Protein AF-A0A3C0G603-F1 (afdb_monomer_lite)

Structure (mmCIF, N/CA/C/O backbone):
data_AF-A0A3C0G603-F1
#
_entry.id   AF-A0A3C0G603-F1
#
loop_
_atom_site.group_PDB
_atom_site.id
_atom_site.type_symbol
_atom_site.label_atom_id
_atom_site.label_alt_id
_atom_site.label_comp_id
_atom_site.label_asym_id
_atom_site.label_entity_id
_atom_site.label_seq_id
_atom_site.pdbx_PDB_ins_code
_atom_site.Cartn_x
_atom_site.Cartn_y
_atom_site.Cartn_z
_atom_site.occupancy
_atom_site.B_iso_or_equiv
_atom_site.auth_seq_id
_atom_site.auth_comp_id
_atom_site.auth_asym_id
_atom_site.auth_atom_id
_atom_site.pdbx_PDB_model_num
ATOM 1 N N . MET A 1 1 ? 4.290 15.911 -26.843 1.00 46.38 1 MET A N 1
ATOM 2 C CA . MET A 1 1 ? 5.093 14.682 -27.028 1.00 46.38 1 MET A CA 1
ATOM 3 C C . MET A 1 1 ? 5.354 14.154 -25.626 1.00 46.38 1 MET A C 1
ATOM 5 O O . MET A 1 1 ? 6.243 14.645 -24.959 1.00 46.38 1 MET A O 1
ATOM 9 N N . GLY A 1 2 ? 4.412 13.426 -25.033 1.00 53.41 2 GLY A N 1
ATOM 10 C CA . GLY A 1 2 ? 4.140 12.026 -25.374 1.00 53.41 2 GLY A CA 1
ATOM 11 C C . GLY A 1 2 ? 4.959 11.056 -24.508 1.00 53.41 2 GLY A C 1
ATOM 12 O O . GLY A 1 2 ? 5.132 9.909 -24.900 1.00 53.41 2 GLY A O 1
ATOM 13 N N . MET A 1 3 ? 5.511 11.519 -23.380 1.00 45.34 3 MET A N 1
ATOM 14 C CA . MET A 1 3 ? 6.114 10.640 -22.386 1.00 45.34 3 MET A CA 1
ATOM 15 C C . MET A 1 3 ? 4.990 10.018 -21.552 1.00 45.34 3 MET A C 1
ATOM 17 O O . MET A 1 3 ? 4.443 10.643 -20.654 1.00 45.34 3 MET A O 1
ATOM 21 N N . SER A 1 4 ? 4.658 8.790 -21.956 1.00 48.38 4 SER A N 1
ATOM 22 C CA . SER A 1 4 ? 4.228 7.688 -21.094 1.00 48.38 4 SER A CA 1
ATOM 23 C C . SER A 1 4 ? 2.789 7.666 -20.571 1.00 48.38 4 SER A C 1
ATOM 25 O O . SER A 1 4 ? 2.582 7.615 -19.367 1.00 48.38 4 SER A O 1
ATOM 27 N N . SER A 1 5 ? 1.804 7.509 -21.470 1.00 54.38 5 SER A N 1
ATOM 28 C CA . SER A 1 5 ? 0.490 6.936 -21.090 1.00 54.38 5 SER A CA 1
ATOM 29 C C . SER A 1 5 ? 0.671 5.657 -20.256 1.00 54.38 5 SER A C 1
ATOM 31 O O . SER A 1 5 ? 0.051 5.499 -19.223 1.00 54.38 5 SER A O 1
ATOM 33 N N . PHE A 1 6 ? 1.647 4.821 -20.630 1.00 55.47 6 PHE A N 1
ATOM 34 C CA . PHE A 1 6 ? 1.986 3.583 -19.925 1.00 55.47 6 PHE A CA 1
ATOM 35 C C . PHE A 1 6 ? 2.421 3.743 -18.462 1.00 55.47 6 PHE A C 1
ATOM 37 O O . PHE A 1 6 ? 2.194 2.826 -17.686 1.00 55.47 6 PHE A O 1
ATOM 44 N N . VAL A 1 7 ? 3.083 4.845 -18.085 1.00 59.84 7 VAL A N 1
ATOM 45 C CA . VAL A 1 7 ? 3.527 5.031 -16.689 1.00 59.84 7 VAL A CA 1
ATOM 46 C C . VAL A 1 7 ? 2.341 5.462 -15.830 1.00 59.84 7 VAL A C 1
ATOM 48 O O . VAL A 1 7 ? 2.133 4.866 -14.783 1.00 59.84 7 VAL A O 1
ATOM 51 N N . MET A 1 8 ? 1.496 6.364 -16.348 1.00 66.25 8 MET A N 1
ATOM 52 C CA . MET A 1 8 ? 0.211 6.708 -15.726 1.00 66.25 8 MET A CA 1
ATOM 53 C C . MET A 1 8 ? -0.693 5.478 -15.558 1.00 66.25 8 MET A C 1
ATOM 55 O O . MET A 1 8 ? -1.191 5.248 -14.465 1.00 66.25 8 MET A O 1
ATOM 59 N N . ASP A 1 9 ? -0.829 4.636 -16.588 1.00 74.50 9 ASP A N 1
ATOM 60 C CA . ASP A 1 9 ? -1.610 3.390 -16.518 1.00 74.50 9 ASP A CA 1
ATOM 61 C C . ASP A 1 9 ? -1.047 2.384 -15.484 1.00 74.50 9 ASP A C 1
ATOM 63 O O . ASP A 1 9 ? -1.804 1.630 -14.868 1.00 74.50 9 ASP A O 1
ATOM 67 N N . CYS A 1 10 ? 0.277 2.338 -15.288 1.00 74.00 10 CYS A N 1
ATOM 68 C CA . CYS A 1 10 ? 0.916 1.500 -14.264 1.00 74.00 10 CYS A CA 1
ATOM 69 C C . CYS A 1 10 ? 0.701 2.061 -12.852 1.00 74.00 10 CYS A C 1
ATOM 71 O O . CYS A 1 10 ? 0.362 1.309 -11.939 1.00 74.00 10 CYS A O 1
ATOM 73 N N . GLU A 1 11 ? 0.846 3.373 -12.667 1.00 77.38 11 GLU A N 1
ATOM 74 C CA . GLU A 1 11 ? 0.576 4.039 -11.389 1.00 77.38 11 GLU A CA 1
ATOM 75 C C . GLU A 1 11 ? -0.905 3.921 -11.002 1.00 77.38 11 GLU A C 1
ATOM 77 O O . GLU A 1 11 ? -1.21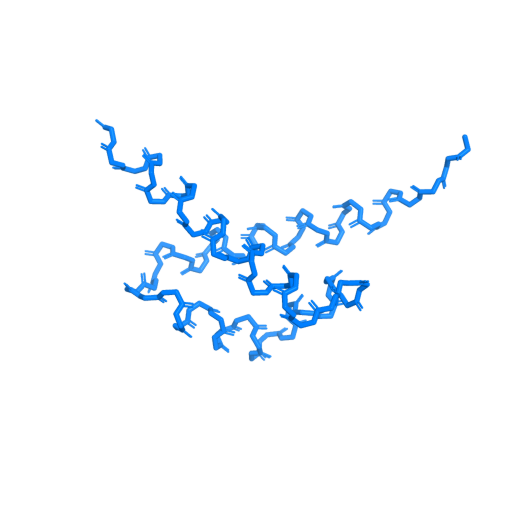5 3.565 -9.868 1.00 77.38 11 GLU A O 1
ATOM 82 N N . GLU A 1 12 ? -1.834 4.106 -11.941 1.00 80.75 12 GLU A N 1
ATOM 83 C CA . GLU A 1 12 ? -3.268 3.904 -11.703 1.00 80.75 12 GLU A CA 1
ATOM 84 C C . GLU A 1 12 ? -3.594 2.448 -11.338 1.00 80.75 12 GLU A C 1
ATOM 86 O O . GLU A 1 12 ? -4.396 2.207 -10.433 1.00 80.75 12 GLU A O 1
ATOM 91 N N . GLN A 1 13 ? -2.957 1.461 -11.979 1.00 81.94 13 GLN A N 1
ATOM 92 C CA . GLN A 1 13 ? -3.105 0.048 -11.601 1.00 81.94 13 GLN A CA 1
ATOM 93 C C . GLN A 1 13 ? -2.559 -0.249 -10.205 1.00 81.94 13 GLN A C 1
ATOM 95 O O . GLN A 1 13 ? -3.171 -1.024 -9.456 1.00 81.94 13 GLN A O 1
ATOM 100 N N . PHE A 1 14 ? -1.436 0.373 -9.843 1.00 83.50 14 PHE A N 1
ATOM 101 C CA . PHE A 1 14 ? -0.880 0.286 -8.501 1.00 83.50 14 PHE A CA 1
ATOM 102 C C . PHE A 1 14 ? -1.865 0.853 -7.479 1.00 83.50 14 PHE A C 1
ATOM 104 O O . PHE A 1 14 ? -2.242 0.142 -6.549 1.00 83.50 14 PHE A O 1
ATOM 111 N N . ILE A 1 15 ? -2.359 2.075 -7.695 1.00 83.94 15 ILE A N 1
ATOM 112 C CA . ILE A 1 15 ? -3.340 2.734 -6.824 1.00 83.94 15 ILE A CA 1
ATOM 113 C C . ILE A 1 15 ? -4.600 1.875 -6.691 1.00 83.94 15 ILE A C 1
ATOM 115 O O . ILE A 1 15 ? -5.049 1.618 -5.581 1.00 83.94 15 ILE A O 1
ATOM 119 N N . ASN A 1 16 ? -5.142 1.343 -7.789 1.00 84.19 16 ASN A N 1
ATOM 120 C CA . ASN A 1 16 ? -6.341 0.503 -7.744 1.00 84.19 16 ASN A CA 1
ATOM 121 C C . ASN A 1 16 ? -6.110 -0.789 -6.937 1.00 84.19 16 ASN A C 1
ATOM 123 O O . ASN A 1 16 ? -6.940 -1.179 -6.115 1.00 84.19 16 ASN A O 1
ATOM 127 N N . SER A 1 17 ? -4.946 -1.423 -7.115 1.00 82.62 17 SER A N 1
ATOM 128 C CA . SER A 1 17 ? -4.546 -2.618 -6.359 1.00 82.62 17 SER A CA 1
ATOM 129 C C . SER A 1 17 ? -4.352 -2.323 -4.871 1.00 82.62 17 SER A C 1
ATOM 131 O O . SER A 1 17 ? -4.758 -3.127 -4.027 1.00 82.62 17 SER A O 1
ATOM 133 N N . VAL A 1 18 ? -3.765 -1.168 -4.547 1.00 84.44 18 VAL A N 1
ATOM 134 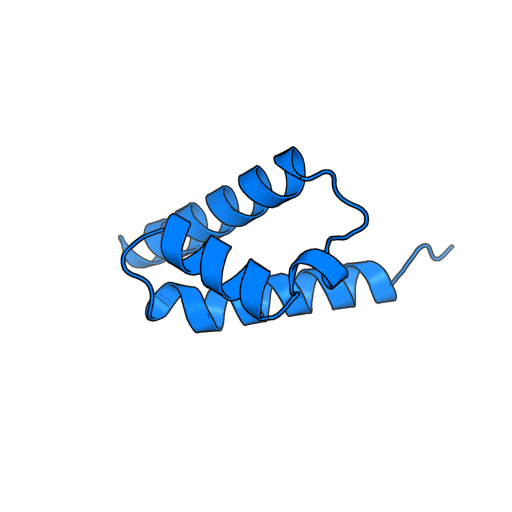C CA . VAL A 1 18 ? -3.638 -0.645 -3.184 1.00 84.44 18 VAL A CA 1
ATOM 135 C C . VAL A 1 18 ? -5.022 -0.420 -2.584 1.00 84.44 18 VAL A C 1
ATOM 137 O O . VAL A 1 18 ? -5.319 -1.007 -1.549 1.00 84.44 18 VAL A O 1
ATOM 140 N N . SER A 1 19 ? -5.896 0.335 -3.252 1.00 81.75 19 SER A N 1
ATOM 141 C CA . SER A 1 19 ? -7.254 0.664 -2.800 1.00 81.75 19 SER A CA 1
ATOM 142 C C . SER A 1 19 ? -8.167 -0.561 -2.645 1.00 81.75 19 SER A C 1
ATOM 144 O O . SER A 1 19 ? -9.043 -0.584 -1.782 1.00 81.75 19 SER A O 1
ATOM 146 N N . LEU A 1 20 ? -7.956 -1.621 -3.429 1.00 83.38 20 LEU A N 1
ATOM 147 C CA . LEU A 1 20 ? -8.666 -2.896 -3.261 1.00 83.38 20 LEU A CA 1
ATOM 148 C C . LEU A 1 20 ? -8.213 -3.670 -2.018 1.00 83.38 20 LEU A C 1
ATOM 150 O O . LEU A 1 20 ? -9.013 -4.378 -1.407 1.00 83.38 20 LEU A O 1
ATOM 154 N N . ARG A 1 21 ? -6.930 -3.571 -1.654 1.00 81.19 21 ARG A N 1
ATOM 155 C CA . ARG A 1 21 ? -6.339 -4.313 -0.528 1.00 81.19 21 ARG A CA 1
ATOM 156 C C . ARG A 1 21 ? -6.396 -3.545 0.780 1.00 81.19 21 ARG A C 1
ATOM 158 O O . ARG A 1 21 ? -6.562 -4.168 1.825 1.00 81.19 21 ARG A O 1
ATOM 165 N N . ILE A 1 22 ? -6.282 -2.222 0.727 1.00 83.31 22 ILE A N 1
ATOM 166 C CA . ILE A 1 22 ? -6.241 -1.339 1.893 1.00 83.31 22 ILE A CA 1
ATOM 167 C C . ILE A 1 22 ? -7.475 -1.501 2.775 1.00 83.31 22 ILE A C 1
ATOM 169 O O . ILE A 1 22 ? -7.332 -1.594 3.987 1.00 83.31 22 ILE A O 1
ATOM 173 N N . GLY A 1 23 ? -8.664 -1.661 2.181 1.00 78.00 23 GLY A N 1
ATOM 174 C CA . GLY A 1 23 ? -9.901 -1.881 2.934 1.00 78.00 23 GLY A CA 1
ATOM 175 C C . GLY A 1 23 ? -9.945 -3.211 3.698 1.00 78.00 23 GLY A C 1
ATOM 176 O O . GLY A 1 23 ? -10.775 -3.375 4.587 1.00 78.00 23 GLY A O 1
ATOM 177 N N . GLY A 1 24 ? -9.069 -4.163 3.362 1.00 78.88 24 GLY A N 1
ATOM 178 C CA . GLY A 1 24 ? -8.908 -5.435 4.070 1.00 78.88 24 GLY A CA 1
ATOM 179 C C . GLY A 1 24 ? -7.676 -5.501 4.976 1.00 78.88 24 GLY A C 1
ATOM 180 O O . GLY A 1 24 ? -7.446 -6.545 5.581 1.00 78.88 24 GLY A O 1
ATOM 181 N N . CYS A 1 25 ? -6.876 -4.435 5.049 1.00 82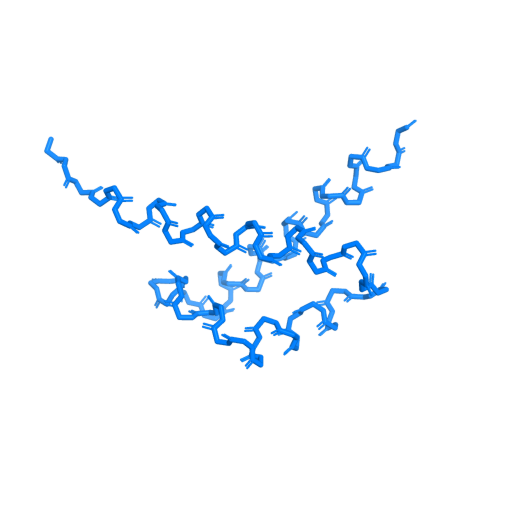.19 25 CYS A N 1
ATOM 182 C CA . CYS A 1 25 ? -5.673 -4.364 5.875 1.00 82.19 25 CYS A CA 1
ATOM 183 C C . CYS A 1 25 ? -5.948 -3.535 7.131 1.00 82.19 25 CYS A C 1
ATOM 185 O O . CYS A 1 25 ? -6.558 -2.472 7.045 1.00 82.19 25 CYS A O 1
ATOM 187 N N . GLU A 1 26 ? -5.442 -3.965 8.287 1.00 78.31 26 GLU A N 1
ATOM 188 C CA . GLU A 1 26 ? -5.533 -3.168 9.521 1.00 78.31 26 GLU A CA 1
ATOM 189 C C . GLU A 1 26 ? -4.345 -2.204 9.666 1.00 78.31 26 GLU A C 1
ATOM 191 O O . GLU A 1 26 ? -4.439 -1.195 10.364 1.00 78.31 26 GLU A O 1
ATOM 196 N N . GLN A 1 27 ? -3.218 -2.494 9.002 1.00 82.44 27 GLN A N 1
ATOM 197 C CA . GLN A 1 27 ? -1.986 -1.704 9.090 1.00 82.44 27 GLN A CA 1
ATOM 198 C C . GLN A 1 27 ? -1.319 -1.483 7.723 1.00 82.44 27 GLN A C 1
ATOM 200 O O . GLN A 1 27 ? -1.269 -2.390 6.889 1.00 82.44 27 GLN A O 1
ATOM 205 N N . VAL A 1 28 ? -0.684 -0.316 7.538 1.00 83.94 28 VAL A N 1
ATOM 206 C CA . VAL A 1 28 ? 0.091 0.025 6.325 1.00 83.94 28 VAL A CA 1
ATOM 207 C C . VAL A 1 28 ? 1.218 -0.979 6.045 1.00 83.94 28 VAL A C 1
ATOM 209 O O . VAL A 1 28 ? 1.525 -1.285 4.896 1.00 83.94 28 VAL A O 1
ATOM 212 N N . SER A 1 29 ? 1.802 -1.582 7.085 1.00 84.12 29 SER A N 1
ATOM 213 C CA . SER A 1 29 ? 2.828 -2.618 6.927 1.00 84.12 29 SER A CA 1
ATOM 214 C C . SER A 1 29 ? 2.288 -3.910 6.300 1.00 84.12 29 SER A C 1
ATOM 216 O O . SER A 1 29 ? 3.022 -4.580 5.573 1.00 84.12 29 SER A O 1
ATOM 218 N N . GLU A 1 30 ? 1.022 -4.269 6.544 1.00 86.44 30 GLU A N 1
ATOM 219 C CA . GLU A 1 30 ? 0.385 -5.417 5.882 1.00 86.44 30 GLU A CA 1
ATOM 220 C C . GLU A 1 30 ? 0.129 -5.125 4.410 1.00 86.44 30 GLU A C 1
ATOM 222 O O . GLU A 1 30 ? 0.430 -5.964 3.558 1.00 86.44 30 GLU A O 1
ATOM 227 N N . LEU A 1 31 ? -0.336 -3.911 4.110 1.00 85.06 31 LEU A N 1
ATOM 228 C CA . LEU A 1 31 ? -0.489 -3.434 2.744 1.00 85.06 31 LEU A CA 1
ATOM 229 C C . LEU A 1 31 ? 0.848 -3.497 1.992 1.00 85.06 31 LEU A C 1
ATOM 231 O O . LEU A 1 31 ? 0.922 -4.114 0.933 1.00 85.06 31 LEU A O 1
ATOM 235 N N . LEU A 1 32 ? 1.927 -2.957 2.566 1.00 84.88 32 LEU A N 1
ATOM 236 C CA . LEU A 1 32 ? 3.273 -3.020 1.985 1.00 84.88 32 LEU A CA 1
ATOM 237 C C . LEU A 1 32 ? 3.733 -4.459 1.730 1.00 84.88 32 LEU A C 1
ATOM 239 O O . LEU A 1 32 ? 4.300 -4.759 0.677 1.00 84.88 32 LEU A O 1
ATOM 243 N N . ASN A 1 33 ? 3.465 -5.371 2.662 1.00 86.31 33 ASN A N 1
ATOM 244 C CA . ASN A 1 33 ? 3.827 -6.776 2.508 1.00 86.31 33 ASN A CA 1
ATOM 245 C C . ASN A 1 33 ? 3.018 -7.450 1.384 1.00 86.31 33 ASN A C 1
ATOM 247 O O . ASN A 1 33 ? 3.567 -8.216 0.592 1.00 86.31 33 ASN A O 1
ATOM 251 N N . LEU A 1 34 ? 1.727 -7.129 1.257 1.00 84.88 34 LEU A N 1
ATOM 252 C CA . LEU A 1 34 ? 0.870 -7.609 0.171 1.00 84.88 34 LEU A CA 1
ATOM 253 C C . LEU A 1 34 ? 1.291 -7.055 -1.193 1.00 84.88 34 LEU A C 1
ATOM 255 O O . LEU A 1 34 ? 1.324 -7.815 -2.156 1.00 84.88 34 LEU A O 1
ATOM 259 N N . LEU A 1 35 ? 1.637 -5.771 -1.276 1.00 83.00 35 LEU A N 1
ATOM 260 C CA . LEU A 1 35 ? 2.148 -5.135 -2.496 1.00 83.00 35 LEU A CA 1
ATOM 261 C C . LEU A 1 35 ? 3.505 -5.715 -2.902 1.00 83.00 35 LEU A C 1
ATOM 263 O O . LEU A 1 35 ? 3.755 -5.947 -4.084 1.00 83.00 35 LEU A O 1
ATOM 267 N N . THR A 1 36 ? 4.356 -6.024 -1.918 1.00 84.00 36 THR A N 1
ATOM 268 C CA . THR A 1 36 ? 5.636 -6.714 -2.140 1.00 84.00 36 THR A CA 1
ATOM 269 C C . THR A 1 36 ? 5.396 -8.115 -2.685 1.00 84.00 36 THR A C 1
ATOM 271 O O . THR A 1 36 ? 6.053 -8.539 -3.634 1.00 84.00 36 THR A O 1
ATOM 274 N N . LYS A 1 37 ? 4.431 -8.837 -2.109 1.00 83.31 37 LYS A N 1
ATOM 275 C CA . LYS A 1 37 ? 4.099 -10.209 -2.495 1.00 83.31 37 LYS A CA 1
ATOM 276 C C . LYS A 1 37 ? 3.481 -10.305 -3.890 1.00 83.31 37 LYS A C 1
ATOM 278 O O . LYS A 1 37 ? 3.783 -11.257 -4.604 1.00 83.31 37 LYS A O 1
ATOM 283 N N . ASP A 1 38 ? 2.659 -9.335 -4.275 1.00 80.19 38 ASP A N 1
ATOM 284 C CA . ASP A 1 38 ? 2.070 -9.255 -5.617 1.00 80.19 38 ASP A CA 1
ATOM 285 C C . ASP A 1 38 ? 2.976 -8.602 -6.654 1.00 80.19 38 ASP A C 1
ATOM 287 O O . ASP A 1 38 ? 2.623 -8.551 -7.828 1.00 80.19 38 ASP A O 1
ATOM 291 N N . ASN A 1 39 ? 4.169 -8.161 -6.249 1.00 80.00 39 ASN A N 1
ATOM 292 C CA . ASN A 1 39 ? 5.110 -7.488 -7.134 1.00 80.00 39 ASN A CA 1
ATOM 293 C C . ASN A 1 39 ? 4.544 -6.178 -7.721 1.00 80.00 39 ASN A C 1
ATOM 295 O O . ASN A 1 39 ? 4.997 -5.732 -8.767 1.00 80.00 39 ASN A O 1
ATOM 299 N N . CYS A 1 40 ? 3.599 -5.528 -7.028 1.00 79.38 40 CYS A N 1
ATOM 300 C CA . CYS A 1 40 ? 3.031 -4.236 -7.436 1.00 79.38 40 CYS A CA 1
ATOM 301 C C . CYS A 1 40 ? 4.105 -3.134 -7.493 1.00 79.38 40 CYS A C 1
ATOM 303 O O . CYS A 1 40 ? 4.005 -2.199 -8.276 1.00 79.38 40 CYS A O 1
ATOM 305 N N . PHE A 1 41 ? 5.193 -3.262 -6.725 1.00 79.69 41 PHE A N 1
ATOM 306 C CA . PHE A 1 41 ? 6.343 -2.357 -6.835 1.00 79.69 41 PHE A CA 1
ATOM 307 C C . PHE A 1 41 ? 7.041 -2.405 -8.203 1.00 79.69 41 PHE A C 1
ATOM 309 O O . PHE A 1 41 ? 7.832 -1.513 -8.501 1.00 79.69 41 PHE A O 1
ATOM 316 N N . ALA A 1 42 ? 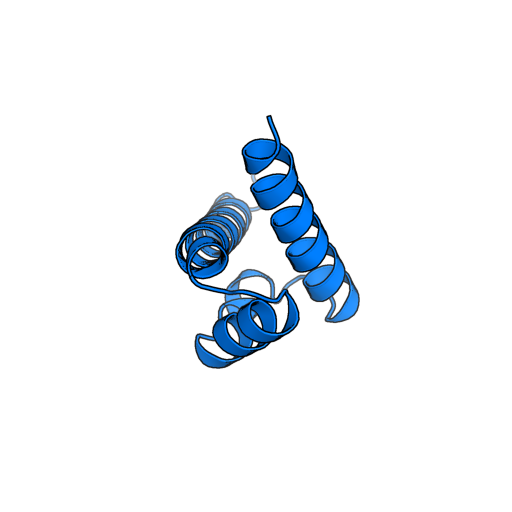6.759 -3.411 -9.040 1.00 80.50 42 ALA A N 1
ATOM 317 C CA . ALA A 1 42 ? 7.219 -3.443 -10.423 1.00 80.50 42 ALA A CA 1
ATOM 318 C C . ALA A 1 42 ? 6.557 -2.347 -11.279 1.00 80.50 42 ALA A C 1
ATOM 320 O O . ALA A 1 42 ? 7.218 -1.797 -12.159 1.00 80.50 42 ALA A O 1
ATOM 321 N N . ASP A 1 43 ? 5.300 -1.988 -10.995 1.00 77.88 43 ASP A N 1
ATOM 322 C CA . ASP A 1 43 ? 4.577 -0.916 -11.694 1.00 77.88 43 ASP A CA 1
ATOM 323 C C . ASP A 1 43 ? 5.145 0.468 -11.343 1.00 77.88 43 ASP A C 1
ATOM 325 O O . ASP A 1 43 ? 5.293 1.337 -12.205 1.00 77.88 43 ASP A O 1
ATOM 329 N N . ILE A 1 44 ? 5.587 0.637 -10.094 1.00 78.75 44 ILE A N 1
ATOM 330 C CA . ILE A 1 44 ? 6.291 1.832 -9.606 1.00 78.75 44 ILE A CA 1
ATOM 331 C C . ILE A 1 44 ? 7.813 1.637 -9.537 1.00 78.75 44 ILE A C 1
ATOM 333 O O . ILE A 1 44 ? 8.506 2.316 -8.781 1.00 78.75 44 ILE A O 1
ATOM 337 N N . ALA A 1 45 ? 8.377 0.740 -10.355 1.00 80.94 45 ALA A N 1
ATOM 338 C CA . ALA A 1 45 ? 9.820 0.453 -10.367 1.00 80.94 45 ALA A CA 1
ATOM 339 C C . ALA A 1 45 ? 10.685 1.641 -10.819 1.00 80.94 45 ALA A C 1
ATOM 341 O O . ALA A 1 45 ? 11.906 1.622 -10.664 1.00 80.94 45 ALA A O 1
ATOM 342 N N . HIS A 1 46 ? 10.061 2.659 -11.410 1.00 79.88 46 HIS A N 1
ATOM 343 C CA . HIS A 1 46 ? 10.713 3.912 -11.766 1.00 79.88 46 HIS A CA 1
ATOM 344 C C . HIS A 1 46 ? 10.985 4.807 -10.541 1.00 79.88 46 HIS A C 1
ATOM 346 O O . HIS A 1 46 ? 11.829 5.697 -10.632 1.00 79.88 46 HIS A O 1
ATOM 352 N N . MET A 1 47 ? 10.307 4.556 -9.416 1.00 79.06 47 MET A N 1
ATOM 353 C CA . MET A 1 47 ? 10.498 5.236 -8.136 1.00 79.06 47 MET A CA 1
ATOM 354 C C . MET A 1 47 ? 11.510 4.491 -7.259 1.00 79.06 47 MET A C 1
ATOM 356 O O . MET A 1 47 ? 11.632 3.263 -7.305 1.00 79.06 47 MET A O 1
ATOM 360 N N . SER A 1 48 ? 12.224 5.228 -6.413 1.00 84.38 48 SER A N 1
ATOM 361 C CA . SER A 1 48 ? 13.118 4.652 -5.406 1.00 84.38 48 SER A CA 1
ATOM 362 C C . SER A 1 48 ? 12.326 3.990 -4.279 1.00 84.38 48 SER A C 1
ATOM 364 O O . SER A 1 48 ? 11.222 4.414 -3.967 1.00 84.38 48 SER A O 1
ATOM 366 N N . ALA A 1 49 ? 12.915 3.022 -3.571 1.00 81.75 49 ALA A N 1
ATOM 367 C CA . ALA A 1 49 ? 12.239 2.340 -2.459 1.00 81.75 49 ALA A CA 1
ATOM 368 C C . ALA A 1 49 ? 11.671 3.299 -1.388 1.00 81.75 49 ALA A C 1
ATOM 370 O O . ALA A 1 49 ? 10.639 3.006 -0.798 1.00 81.75 49 ALA A O 1
ATOM 371 N N . ASN A 1 50 ? 12.316 4.449 -1.149 1.00 85.25 50 ASN A N 1
ATOM 372 C CA . ASN A 1 50 ? 11.786 5.473 -0.244 1.00 85.25 50 ASN A CA 1
ATOM 373 C C . ASN A 1 50 ? 10.537 6.160 -0.814 1.00 85.25 50 ASN A C 1
ATOM 375 O O . ASN A 1 50 ? 9.538 6.262 -0.119 1.00 85.25 50 ASN A O 1
ATOM 379 N N . GLU A 1 51 ? 10.583 6.563 -2.086 1.00 85.94 51 GLU A N 1
ATOM 380 C CA . GLU A 1 51 ? 9.451 7.185 -2.786 1.00 85.94 51 GLU A CA 1
ATOM 381 C C . GLU A 1 51 ? 8.257 6.227 -2.853 1.00 85.94 51 GLU A C 1
ATOM 383 O O . GLU A 1 51 ? 7.127 6.628 -2.612 1.00 85.94 51 GLU A O 1
ATOM 388 N N . GLN A 1 52 ? 8.507 4.936 -3.087 1.00 84.00 52 GLN A N 1
ATOM 389 C CA . GLN A 1 52 ? 7.468 3.907 -3.069 1.00 84.00 52 GLN A CA 1
ATOM 390 C C . GLN A 1 52 ? 6.797 3.779 -1.690 1.00 84.00 52 GLN A C 1
ATOM 392 O O . GLN A 1 52 ? 5.587 3.579 -1.614 1.00 84.00 52 GLN A O 1
ATOM 397 N N . LEU A 1 53 ? 7.569 3.877 -0.600 1.00 85.00 53 LEU A N 1
ATOM 398 C CA . LEU A 1 53 ? 7.032 3.842 0.764 1.00 85.00 53 LEU A CA 1
ATOM 399 C C . LEU A 1 53 ? 6.202 5.089 1.072 1.00 85.00 53 LEU A C 1
ATOM 401 O O . LEU A 1 53 ? 5.103 4.951 1.602 1.00 85.00 53 LEU A O 1
ATOM 405 N N . GLU A 1 54 ? 6.706 6.275 0.723 1.00 87.62 54 GLU A N 1
ATOM 406 C CA . GLU A 1 54 ? 5.982 7.541 0.894 1.00 87.62 54 GLU A CA 1
ATOM 407 C C . GLU A 1 54 ? 4.678 7.542 0.089 1.00 87.62 54 GLU A C 1
ATOM 409 O O . GLU A 1 54 ? 3.633 7.892 0.624 1.00 87.62 54 GLU A O 1
ATOM 414 N N . PHE A 1 55 ? 4.703 7.036 -1.145 1.00 85.06 55 PHE A N 1
ATOM 415 C CA . PHE A 1 55 ? 3.518 6.933 -1.993 1.00 85.06 55 PHE A CA 1
ATOM 416 C C . PHE A 1 55 ? 2.447 6.005 -1.405 1.00 85.06 55 PHE A C 1
ATOM 418 O O . PHE A 1 55 ? 1.262 6.333 -1.396 1.00 85.06 55 PHE A O 1
ATOM 425 N N . VAL A 1 56 ? 2.848 4.848 -0.868 1.00 85.31 56 VAL A N 1
ATOM 426 C CA . VAL A 1 56 ? 1.910 3.932 -0.198 1.00 85.31 56 VAL A CA 1
ATOM 427 C C . VAL A 1 56 ? 1.362 4.534 1.096 1.00 85.31 56 VAL A C 1
ATOM 429 O O . VAL A 1 56 ? 0.187 4.331 1.398 1.00 85.31 56 VAL A O 1
ATOM 432 N N . ASP A 1 57 ? 2.179 5.264 1.856 1.00 87.25 57 ASP A N 1
ATOM 433 C CA . ASP A 1 57 ? 1.745 5.938 3.084 1.00 87.25 57 ASP A CA 1
ATOM 434 C C . ASP A 1 57 ? 0.759 7.078 2.787 1.00 87.25 57 ASP A C 1
ATOM 436 O O . ASP A 1 57 ? -0.260 7.201 3.468 1.00 87.25 57 ASP A O 1
ATOM 440 N N . GLU A 1 58 ? 0.989 7.857 1.728 1.00 87.75 58 GLU A N 1
ATOM 441 C CA . GLU A 1 58 ? 0.051 8.880 1.251 1.00 87.75 58 GLU A CA 1
ATOM 442 C C . GLU A 1 58 ? -1.287 8.266 0.833 1.00 87.75 58 GLU A C 1
ATOM 444 O O . GLU A 1 58 ? -2.324 8.675 1.353 1.00 87.75 58 GLU A O 1
ATOM 449 N N . LEU A 1 59 ? -1.275 7.231 -0.017 1.00 85.00 59 LEU A N 1
ATOM 450 C CA . LEU A 1 59 ? -2.490 6.508 -0.421 1.00 85.00 59 LEU A CA 1
ATOM 451 C C . LEU A 1 59 ? -3.227 5.912 0.780 1.00 85.00 59 LEU A C 1
ATOM 453 O O . LEU A 1 59 ? -4.459 5.877 0.814 1.00 85.00 59 LEU A O 1
ATOM 457 N N . TRP A 1 60 ? -2.474 5.446 1.779 1.00 86.81 60 TRP A N 1
ATOM 458 C CA . TRP A 1 60 ? -3.048 4.932 3.010 1.00 86.81 60 TRP A CA 1
ATOM 459 C C . TRP A 1 60 ? -3.771 6.019 3.795 1.00 86.81 60 TRP A C 1
ATOM 461 O O . TRP A 1 60 ? -4.943 5.864 4.144 1.00 86.81 60 TRP A O 1
ATOM 471 N N . ASN A 1 61 ? -3.086 7.127 4.055 1.00 86.00 61 ASN A N 1
ATOM 472 C CA . ASN A 1 61 ? -3.667 8.255 4.766 1.00 86.00 61 ASN A CA 1
ATOM 473 C C . ASN A 1 61 ? -4.853 8.854 4.008 1.00 86.00 61 ASN A C 1
ATOM 475 O O . ASN A 1 61 ? -5.842 9.186 4.650 1.00 86.00 61 ASN A O 1
ATOM 479 N N . GLU A 1 62 ? -4.799 8.956 2.680 1.00 85.00 62 GLU A N 1
ATOM 480 C CA . GLU A 1 62 ? -5.891 9.486 1.859 1.00 85.00 62 GLU A CA 1
ATOM 481 C C . GLU A 1 62 ? -7.151 8.619 1.977 1.00 85.00 62 GLU A C 1
ATOM 483 O O . GLU A 1 62 ? -8.208 9.127 2.354 1.00 85.00 62 GLU A O 1
ATOM 488 N N . PHE A 1 63 ? -7.027 7.300 1.796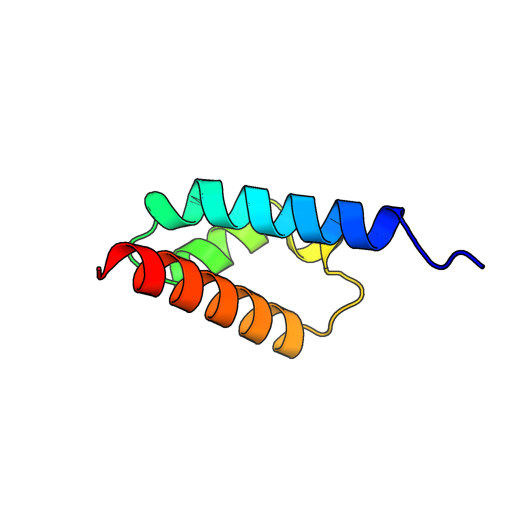 1.00 83.75 63 PHE A N 1
ATOM 489 C CA . PHE A 1 63 ? -8.150 6.365 1.903 1.00 83.75 63 PHE A CA 1
ATOM 490 C C . PHE A 1 63 ? -8.820 6.407 3.283 1.00 83.75 63 PHE A C 1
ATOM 492 O O . PHE A 1 63 ? -10.044 6.498 3.399 1.00 83.75 63 PHE A O 1
ATOM 499 N N . TRP A 1 64 ? -8.023 6.354 4.354 1.00 81.25 64 TRP A N 1
ATOM 500 C CA . TRP A 1 64 ? -8.556 6.388 5.716 1.00 81.25 64 TRP A CA 1
ATOM 501 C C . TRP A 1 64 ? -9.018 7.782 6.135 1.00 81.25 64 TRP A C 1
ATOM 503 O O . TRP A 1 64 ? -9.929 7.884 6.954 1.00 81.25 64 TRP A O 1
ATOM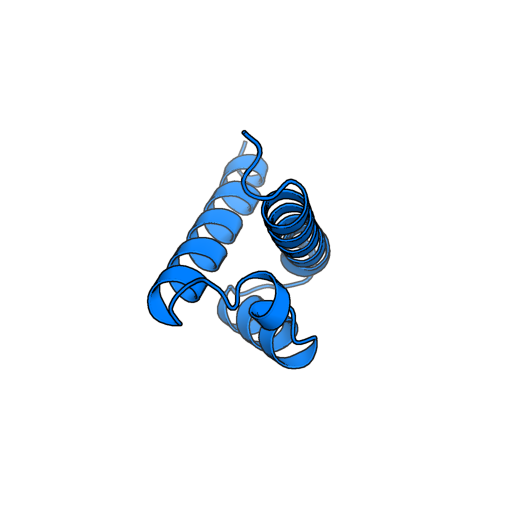 513 N N . SER A 1 65 ? -8.437 8.849 5.582 1.00 81.12 65 SER A N 1
ATOM 514 C CA . SER A 1 65 ? -8.909 10.219 5.789 1.00 81.12 65 SER A CA 1
ATOM 515 C C . SER A 1 65 ? -10.256 10.453 5.110 1.00 81.12 65 SER A C 1
ATOM 517 O O . SER A 1 65 ? -11.101 11.119 5.705 1.00 81.12 65 SER A O 1
ATOM 519 N N . GLU A 1 66 ? -10.487 9.911 3.911 1.00 75.75 66 GLU A N 1
ATOM 520 C CA . GLU A 1 66 ? -11.805 9.937 3.261 1.00 75.75 66 GLU A CA 1
ATOM 521 C C . GLU A 1 66 ? -12.841 9.124 4.044 1.00 75.75 66 GLU A C 1
ATOM 523 O O . GLU A 1 66 ? -13.999 9.525 4.136 1.00 75.75 66 GLU A O 1
ATOM 528 N N . TYR A 1 67 ? -12.431 8.012 4.660 1.00 66.69 67 TYR A N 1
ATOM 529 C CA . TYR A 1 67 ? -13.321 7.176 5.470 1.00 66.69 67 TYR A CA 1
ATOM 530 C C . TYR A 1 67 ? -13.663 7.779 6.849 1.00 66.69 67 TYR A C 1
ATOM 532 O O . TYR A 1 67 ? -14.581 7.307 7.516 1.00 66.69 67 TYR A O 1
ATOM 540 N N . ASN A 1 68 ? -12.933 8.806 7.304 1.00 58.22 68 ASN A N 1
ATOM 541 C CA . ASN A 1 68 ? -13.105 9.435 8.623 1.00 58.22 68 ASN A CA 1
ATOM 542 C C . ASN A 1 68 ? -14.047 10.662 8.624 1.00 58.22 68 ASN A C 1
ATOM 544 O O . ASN A 1 68 ? -13.997 11.471 9.556 1.00 58.22 68 ASN A O 1
ATOM 548 N N . VAL A 1 69 ? -14.894 10.810 7.596 1.00 47.25 69 VAL A N 1
ATOM 549 C CA . VAL A 1 69 ? -15.954 11.837 7.471 1.00 47.25 69 VAL A CA 1
ATOM 550 C C . VAL A 1 69 ? -17.333 11.197 7.580 1.00 47.25 69 VAL A C 1
ATOM 552 O O . VAL A 1 69 ? -18.177 11.772 8.308 1.00 47.25 69 VAL A O 1
#

Sequence (69 aa):
MGMSSFVMDCEEQFINSVSLRIGGCEQVSELLNLLTKDNCFADIAHMSANEQLEFVDELWNEFWSEYNV

Secondary structure (DSSP, 8-state):
----HHHHHHHHHHHHHHHHHHTT-SSHHHHHHHHHHTTGGGTTTTS-HHHHHHHHHHHHHHHHHHHT-

Radius of gyration: 12.38 Å; chains: 1; bounding box: 29×25×36 Å

Foldseek 3Di:
DDPCPPLVVLVVVLLVLLLVCLVVDPDLVVSVVVCVVVVSVVSVVVDDPVVVSVVSVVSNCVNVVVVVD

pLDDT: mean 78.04, std 10.96, range [45.34, 87.75]